Protein AF-A0A7S2T219-F1 (afdb_monomer_lite)

Foldseek 3Di:
DADPVRLVVLCVLPPDQQPPPVSDADPVCVVVQVVCSVVQNRNDHWDDWAQKKKWKWKAFQDDDDDDPRIDTLDIDSDDDDPVRVVVSVVVDVVPDPCVGIDIDIDTGHTDID

Organism: NCBI:txid1764295

Radius of gyration: 18.86 Å; chains: 1; bounding box: 40×28×51 Å

pLDDT: mean 84.03, std 11.78, range [52.66, 97.69]

Sequence (113 aa):
MATKGFVSRSARAERQDDKSRKGSVDLPIRDLVSDINSYGRETVFTTSSCSGRVSLVSELTKGKRTKGDAKWVLMSHEPIGGDEIVQAIEKYLAEADTSLQTLTLRFEPFILA

InterPro domains:
  IPR003827 tRNA wybutosine-synthesizing protein [PF02676] (15-113)
  IPR036602 tRNA wybutosine-synthesizing-like superfamily [G3DSA:3.30.1960.10] (3-113)
  IPR036602 tRNA wybutosine-synthesizing-like superfamily [SSF111278] (12-112)

Secondary structure (DSSP, 8-state):
---HHHHHHHHHHHHS---STTSS--GGGHHHHHHHHHH-TTT----S-B--EEEEEEEESSS---TT--EEEEEESS---HHHHHHHHHHHHHHS--TTEEEEEEEEPPB--

Structure (mmCIF, N/CA/C/O backbone):
data_AF-A0A7S2T219-F1
#
_entry.id   AF-A0A7S2T219-F1
#
loop_
_atom_site.group_PDB
_atom_site.id
_atom_site.type_symbol
_atom_site.label_atom_id
_atom_site.label_alt_id
_atom_site.label_comp_id
_atom_site.label_asym_id
_atom_site.label_entity_id
_atom_site.label_seq_id
_atom_site.pdbx_PDB_ins_code
_atom_site.Cartn_x
_atom_site.Cartn_y
_atom_site.Cartn_z
_atom_site.occupancy
_atom_site.B_iso_or_equiv
_atom_site.auth_seq_id
_atom_site.auth_comp_id
_atom_site.auth_asym_id
_atom_site.auth_atom_id
_atom_site.pdbx_PDB_model_num
ATOM 1 N N . MET A 1 1 ? 21.616 12.060 -25.723 1.00 62.78 1 MET A N 1
ATOM 2 C CA . MET A 1 1 ? 22.609 11.208 -25.033 1.00 62.78 1 MET A CA 1
ATOM 3 C C . MET A 1 1 ? 22.359 11.278 -23.540 1.00 62.78 1 MET A C 1
ATOM 5 O O . MET A 1 1 ? 22.241 12.381 -23.014 1.00 62.78 1 MET A O 1
ATOM 9 N N . ALA A 1 2 ? 22.271 10.125 -22.878 1.00 69.94 2 ALA A N 1
ATOM 10 C CA . ALA A 1 2 ? 22.208 10.046 -21.424 1.00 69.94 2 ALA A CA 1
ATOM 11 C C . ALA A 1 2 ? 23.467 10.655 -20.795 1.00 69.94 2 ALA A C 1
ATOM 13 O O . ALA A 1 2 ? 24.580 10.454 -21.286 1.00 69.94 2 ALA A O 1
ATOM 14 N N . THR A 1 3 ? 23.327 11.383 -19.688 1.00 79.88 3 THR A N 1
ATOM 15 C CA . THR A 1 3 ? 24.510 11.843 -18.946 1.00 79.88 3 THR A CA 1
ATOM 16 C C . THR A 1 3 ? 25.205 10.649 -18.284 1.00 79.88 3 THR A C 1
ATOM 18 O O . THR A 1 3 ? 24.549 9.683 -17.892 1.00 79.88 3 THR A O 1
ATOM 21 N N . LYS A 1 4 ? 26.527 10.716 -18.062 1.00 73.25 4 LYS A N 1
ATOM 22 C CA . LYS A 1 4 ? 27.253 9.684 -17.285 1.00 73.25 4 LYS A CA 1
ATOM 23 C C . LYS A 1 4 ? 26.598 9.405 -15.921 1.00 73.25 4 LYS A C 1
ATOM 25 O O . LYS A 1 4 ? 26.615 8.273 -15.448 1.00 73.25 4 LYS A O 1
ATOM 30 N N . GLY A 1 5 ? 25.999 10.431 -15.309 1.00 77.56 5 GLY A N 1
ATOM 31 C CA . GLY A 1 5 ? 25.270 10.322 -14.046 1.00 77.56 5 GLY A CA 1
ATOM 32 C C . GLY A 1 5 ? 23.894 9.656 -14.152 1.00 77.56 5 GLY A C 1
ATOM 33 O O . GLY A 1 5 ? 23.403 9.164 -13.142 1.00 77.56 5 GLY A O 1
ATOM 34 N N . PHE A 1 6 ? 23.273 9.639 -15.333 1.00 81.88 6 PHE A N 1
ATOM 35 C CA . PHE A 1 6 ? 22.049 8.880 -15.594 1.00 81.88 6 PHE A CA 1
ATOM 36 C C . PHE A 1 6 ? 22.372 7.392 -15.738 1.00 81.88 6 PHE A C 1
ATOM 38 O O . PHE A 1 6 ? 21.810 6.566 -15.024 1.00 81.88 6 PHE A O 1
ATOM 45 N N . VAL A 1 7 ? 23.352 7.069 -16.588 1.00 76.00 7 VAL A N 1
ATOM 46 C CA . VAL A 1 7 ? 23.755 5.683 -16.870 1.00 76.00 7 VAL A CA 1
ATOM 47 C C . VAL A 1 7 ? 24.189 4.965 -15.589 1.00 76.00 7 VAL A C 1
ATOM 49 O O . VAL A 1 7 ? 23.820 3.815 -15.373 1.00 76.00 7 VAL A O 1
ATOM 52 N N . SER A 1 8 ? 24.904 5.646 -14.686 1.00 76.44 8 SER A N 1
ATOM 53 C CA . SER A 1 8 ? 25.309 5.061 -13.402 1.00 76.44 8 SER A CA 1
ATOM 54 C C . SER A 1 8 ? 24.143 4.797 -12.441 1.00 76.44 8 SER A C 1
ATOM 56 O O . SER A 1 8 ? 24.187 3.818 -11.696 1.00 76.44 8 SER A O 1
ATOM 58 N N . ARG A 1 9 ? 23.095 5.633 -12.446 1.00 74.25 9 ARG A N 1
ATOM 59 C CA . ARG A 1 9 ? 21.897 5.437 -11.609 1.00 74.25 9 ARG A CA 1
ATOM 60 C C . ARG A 1 9 ? 20.987 4.350 -12.167 1.00 74.25 9 ARG A C 1
ATOM 62 O O . ARG A 1 9 ? 20.577 3.488 -11.399 1.00 74.25 9 ARG A O 1
ATOM 69 N N . SER A 1 10 ? 20.767 4.342 -13.481 1.00 74.81 10 SER A N 1
ATOM 70 C CA . SER A 1 10 ? 20.032 3.283 -14.182 1.00 74.81 10 SER A CA 1
ATOM 71 C C . SER A 1 10 ? 20.686 1.922 -13.946 1.00 74.81 10 SER A C 1
ATOM 73 O O . SER A 1 10 ? 20.050 0.984 -13.480 1.00 74.81 10 SER A O 1
ATOM 75 N N . ALA A 1 11 ? 22.007 1.847 -14.132 1.00 70.12 11 ALA A N 1
ATOM 76 C CA . ALA A 1 11 ? 22.778 0.642 -13.853 1.00 70.12 11 ALA A CA 1
ATOM 77 C C . ALA A 1 11 ? 22.685 0.194 -12.385 1.00 70.12 11 ALA A C 1
ATOM 79 O O . ALA A 1 11 ? 22.832 -0.990 -12.109 1.00 70.12 11 ALA A O 1
ATOM 80 N N . ARG A 1 12 ? 22.476 1.111 -11.432 1.00 69.69 12 ARG A N 1
ATOM 81 C CA . ARG A 1 12 ? 22.311 0.775 -10.011 1.00 69.69 12 ARG A CA 1
ATOM 82 C C . ARG A 1 12 ? 20.905 0.268 -9.692 1.00 69.69 12 ARG A C 1
ATOM 84 O O . ARG A 1 12 ? 20.795 -0.607 -8.842 1.00 69.69 12 ARG A O 1
ATOM 91 N N . ALA A 1 13 ? 19.881 0.806 -10.353 1.00 67.69 13 ALA A N 1
ATOM 92 C CA . ALA A 1 13 ? 18.506 0.323 -10.250 1.00 67.69 13 ALA A CA 1
ATOM 93 C C . ALA A 1 13 ? 18.357 -1.097 -10.828 1.00 67.69 13 ALA A C 1
ATOM 95 O O . ALA A 1 13 ? 17.651 -1.909 -10.249 1.00 67.69 13 ALA A O 1
ATOM 96 N N . GLU A 1 14 ? 19.084 -1.421 -11.905 1.00 65.88 14 GLU A N 1
ATOM 97 C CA . GLU A 1 14 ? 19.089 -2.769 -12.502 1.00 65.88 14 GLU A CA 1
ATOM 98 C C . GLU A 1 14 ? 19.946 -3.796 -11.730 1.00 65.88 14 GLU A C 1
ATOM 100 O O . GLU A 1 14 ? 19.616 -4.978 -11.711 1.00 65.88 14 GLU A O 1
ATOM 105 N N . ARG A 1 15 ? 21.090 -3.393 -11.148 1.00 60.44 15 ARG A N 1
ATOM 106 C CA . ARG A 1 15 ? 22.121 -4.333 -10.640 1.00 60.44 15 ARG A CA 1
ATOM 107 C C . ARG A 1 15 ? 22.028 -4.690 -9.161 1.00 60.44 15 ARG A C 1
ATOM 109 O O . ARG A 1 15 ? 22.920 -5.379 -8.670 1.00 60.44 15 ARG A O 1
ATOM 116 N N . GLN A 1 16 ? 21.068 -4.163 -8.414 1.00 52.66 16 GLN A N 1
ATOM 117 C CA . GLN A 1 16 ? 21.081 -4.315 -6.962 1.00 52.66 16 GLN A CA 1
ATOM 118 C C . GLN A 1 16 ? 19.768 -4.894 -6.470 1.00 52.66 16 GLN A C 1
ATOM 120 O O . GLN A 1 16 ? 18.713 -4.356 -6.788 1.00 52.66 16 GLN A O 1
ATOM 125 N N . ASP A 1 17 ? 19.898 -5.962 -5.676 1.00 58.03 17 ASP A N 1
ATOM 126 C CA . ASP A 1 17 ? 18.900 -6.490 -4.746 1.00 58.03 17 ASP A CA 1
ATOM 127 C C . ASP A 1 17 ? 17.942 -5.386 -4.322 1.00 58.03 17 ASP A C 1
ATOM 129 O O . ASP A 1 17 ? 18.412 -4.317 -3.913 1.00 58.03 17 ASP A O 1
ATOM 133 N N . ASP A 1 18 ? 16.635 -5.617 -4.468 1.00 63.19 18 ASP A N 1
ATOM 134 C CA . ASP A 1 18 ? 15.641 -4.587 -4.196 1.00 63.19 18 ASP A CA 1
ATOM 135 C C . ASP A 1 18 ? 15.939 -3.899 -2.851 1.00 63.19 18 ASP A C 1
ATOM 137 O O . ASP A 1 18 ? 15.949 -4.514 -1.786 1.00 63.19 18 ASP A O 1
ATOM 141 N N . LYS A 1 19 ? 16.238 -2.599 -2.929 1.00 65.38 19 LYS A N 1
ATOM 142 C CA . LYS A 1 19 ? 16.596 -1.756 -1.781 1.00 65.38 19 LYS A CA 1
ATOM 143 C C . LYS A 1 19 ? 15.395 -1.055 -1.177 1.00 65.38 19 LYS A C 1
ATOM 145 O O . LYS A 1 19 ? 15.563 -0.210 -0.291 1.00 65.38 19 LYS A O 1
ATOM 150 N N . SER A 1 20 ? 14.191 -1.358 -1.656 1.00 67.62 20 SER A N 1
ATOM 151 C CA . SER A 1 20 ? 12.977 -1.002 -0.948 1.00 67.62 20 SER A CA 1
ATOM 152 C C . SER A 1 20 ? 13.036 -1.579 0.470 1.00 67.62 20 SER A C 1
ATOM 154 O O . SER A 1 20 ? 13.701 -2.579 0.742 1.00 67.62 20 SER A O 1
ATOM 156 N N . ARG A 1 21 ? 12.304 -0.971 1.408 1.00 66.88 21 ARG A N 1
ATOM 157 C CA . ARG A 1 21 ? 12.177 -1.538 2.763 1.00 66.88 21 ARG A CA 1
ATOM 158 C C . ARG A 1 21 ? 11.603 -2.958 2.754 1.00 66.88 21 ARG A C 1
ATOM 160 O O . ARG A 1 21 ? 11.799 -3.673 3.728 1.00 66.88 21 ARG A O 1
ATOM 167 N N . LYS A 1 22 ? 10.878 -3.323 1.691 1.00 74.19 22 LYS A N 1
ATOM 168 C CA . LYS A 1 22 ? 10.279 -4.643 1.501 1.00 74.19 22 LYS A CA 1
ATOM 169 C C . LYS A 1 22 ? 11.310 -5.674 1.030 1.00 74.19 22 LYS A C 1
ATOM 171 O O . LYS A 1 22 ? 11.156 -6.847 1.342 1.00 74.19 22 LYS A O 1
ATOM 176 N N . GLY A 1 23 ? 12.354 -5.247 0.317 1.00 76.00 23 GLY A N 1
ATOM 177 C CA . GLY A 1 23 ? 13.368 -6.148 -0.239 1.00 76.00 23 GLY A CA 1
ATOM 178 C C . GLY A 1 23 ? 12.884 -6.977 -1.435 1.00 76.00 23 GLY A C 1
ATOM 179 O O . GLY A 1 23 ? 13.582 -7.890 -1.870 1.00 76.00 23 GLY A O 1
ATOM 180 N N . SER A 1 24 ? 11.694 -6.680 -1.964 1.00 82.44 24 SER A N 1
ATOM 181 C CA . SER A 1 24 ? 11.151 -7.238 -3.206 1.00 82.44 24 SER A CA 1
ATOM 182 C C . SER A 1 24 ? 10.170 -6.263 -3.874 1.00 82.44 24 SER A C 1
ATOM 184 O O . SER A 1 24 ? 9.349 -5.659 -3.176 1.00 82.44 24 SER A O 1
ATOM 186 N N . VAL A 1 25 ? 10.175 -6.191 -5.209 1.00 86.56 25 VAL A N 1
ATOM 187 C CA . VAL A 1 25 ? 9.142 -5.473 -5.976 1.00 86.56 25 VAL A CA 1
ATOM 188 C C . VAL A 1 25 ? 7.791 -6.166 -5.786 1.00 86.56 25 VAL A C 1
ATOM 190 O O . VAL A 1 25 ? 7.714 -7.397 -5.792 1.00 86.56 25 VAL A O 1
ATOM 193 N N . ASP A 1 26 ? 6.723 -5.387 -5.621 1.00 90.25 26 ASP A N 1
ATOM 194 C CA .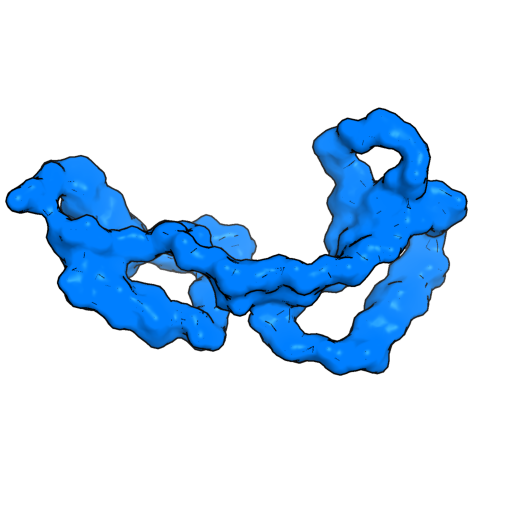 ASP A 1 26 ? 5.368 -5.925 -5.501 1.00 90.25 26 ASP A CA 1
ATOM 195 C C . ASP A 1 26 ? 4.983 -6.723 -6.759 1.00 90.25 26 ASP A C 1
ATOM 197 O O . ASP A 1 26 ? 5.136 -6.236 -7.883 1.00 90.25 26 ASP A O 1
ATOM 201 N N . LEU A 1 27 ? 4.466 -7.945 -6.571 1.00 90.50 27 LEU A N 1
ATOM 202 C CA . LEU A 1 27 ? 4.115 -8.850 -7.674 1.00 90.50 27 LEU A CA 1
ATOM 203 C C . LEU A 1 27 ? 3.209 -8.192 -8.730 1.00 90.50 27 LEU A C 1
ATOM 205 O O . LEU A 1 27 ? 3.532 -8.336 -9.910 1.00 90.50 27 LEU A O 1
ATOM 209 N N . PRO A 1 28 ? 2.161 -7.418 -8.367 1.00 92.88 28 PRO A N 1
ATOM 210 C CA . PRO A 1 28 ? 1.265 -6.812 -9.353 1.00 92.88 28 PRO A CA 1
ATOM 211 C C . PRO A 1 28 ? 1.928 -5.816 -10.316 1.00 92.88 28 PRO A C 1
ATOM 213 O O . PRO A 1 28 ? 1.379 -5.556 -11.382 1.00 92.88 28 PRO A O 1
ATOM 216 N N . ILE A 1 29 ? 3.085 -5.239 -9.962 1.00 93.12 29 ILE A N 1
ATOM 217 C CA . ILE A 1 29 ? 3.780 -4.232 -10.790 1.00 93.12 29 ILE A CA 1
ATOM 218 C C . ILE A 1 29 ? 5.149 -4.698 -11.285 1.00 93.12 29 ILE A C 1
ATOM 220 O O . ILE A 1 29 ? 5.851 -3.937 -11.949 1.00 93.12 29 ILE A O 1
ATOM 224 N N . ARG A 1 30 ? 5.549 -5.934 -10.969 1.00 91.12 30 ARG A N 1
ATOM 225 C CA . ARG A 1 30 ? 6.878 -6.459 -11.294 1.00 91.12 30 ARG A CA 1
ATOM 226 C C . ARG A 1 30 ? 7.162 -6.423 -12.793 1.00 91.12 30 ARG A C 1
ATOM 228 O O . ARG A 1 30 ? 8.236 -5.979 -13.194 1.00 91.12 30 ARG A O 1
ATOM 235 N N . ASP A 1 31 ? 6.198 -6.852 -13.600 1.00 92.38 31 ASP A N 1
ATOM 236 C CA . ASP A 1 31 ? 6.368 -6.934 -15.050 1.00 92.38 31 ASP A CA 1
ATOM 237 C C . ASP A 1 31 ? 6.433 -5.525 -15.663 1.00 92.38 31 ASP A C 1
ATOM 239 O O . ASP A 1 31 ? 7.352 -5.228 -16.417 1.00 92.38 31 ASP A O 1
ATOM 243 N N . LEU A 1 32 ? 5.580 -4.596 -15.211 1.00 93.12 32 LEU A N 1
ATOM 244 C CA . LEU A 1 32 ? 5.633 -3.184 -15.613 1.00 93.12 32 LEU A CA 1
ATOM 245 C C . LEU A 1 32 ? 6.988 -2.530 -15.289 1.00 93.12 32 LEU A C 1
ATOM 247 O O . LEU A 1 32 ? 7.561 -1.824 -16.120 1.00 93.12 32 LEU A O 1
ATOM 251 N N . VAL A 1 33 ? 7.507 -2.758 -14.080 1.00 91.56 33 VAL A N 1
ATOM 252 C CA . VAL A 1 33 ? 8.823 -2.259 -13.652 1.00 91.56 33 VAL A CA 1
ATOM 253 C C . VAL A 1 33 ? 9.936 -2.853 -14.521 1.00 91.56 33 VAL A C 1
ATOM 255 O O . VAL A 1 33 ? 10.843 -2.132 -14.943 1.00 91.56 33 VAL A O 1
ATOM 258 N N . SER A 1 34 ? 9.867 -4.153 -14.816 1.00 89.38 34 SER A N 1
ATOM 259 C CA . SER A 1 34 ? 10.817 -4.839 -15.697 1.00 89.38 34 SER A CA 1
ATOM 260 C C . SER A 1 34 ? 10.797 -4.261 -17.112 1.00 89.38 34 SER A C 1
ATOM 262 O O . SER A 1 34 ? 11.857 -3.973 -17.676 1.00 89.38 34 SER A O 1
ATOM 264 N N . ASP A 1 35 ? 9.609 -4.036 -17.667 1.00 91.44 35 ASP A N 1
ATOM 265 C CA . ASP A 1 35 ? 9.432 -3.501 -19.013 1.00 91.44 35 ASP A CA 1
ATOM 266 C C . ASP A 1 35 ? 10.003 -2.085 -19.113 1.00 91.44 35 ASP A C 1
ATOM 268 O O . ASP A 1 35 ? 10.849 -1.822 -19.969 1.00 91.44 35 ASP A O 1
ATOM 272 N N . ILE A 1 36 ? 9.636 -1.180 -18.197 1.00 90.12 36 ILE A N 1
ATOM 273 C CA . ILE A 1 36 ? 10.128 0.209 -18.209 1.00 90.12 36 ILE A CA 1
ATOM 274 C C . ILE A 1 36 ? 11.657 0.255 -18.147 1.00 90.12 36 ILE A C 1
ATOM 276 O O . ILE A 1 36 ? 12.279 0.972 -18.932 1.00 90.12 36 ILE A O 1
ATOM 280 N N . ASN A 1 37 ? 12.273 -0.524 -17.255 1.00 87.25 37 ASN A N 1
ATOM 281 C CA . ASN A 1 37 ? 13.731 -0.549 -17.128 1.00 87.25 37 ASN A CA 1
ATOM 282 C C . ASN A 1 37 ? 14.420 -1.181 -18.343 1.00 87.25 37 ASN A C 1
ATOM 284 O O . ASN A 1 37 ? 15.509 -0.751 -18.721 1.00 87.25 37 ASN A O 1
ATOM 288 N N . SER A 1 38 ? 13.777 -2.153 -18.993 1.00 85.19 38 SER A N 1
ATOM 289 C CA . SER A 1 38 ? 14.302 -2.787 -20.205 1.00 85.19 38 SER A CA 1
ATOM 290 C C . SER A 1 38 ? 14.253 -1.849 -21.414 1.00 85.19 38 SER A C 1
ATOM 292 O O . SER A 1 38 ? 15.233 -1.755 -22.156 1.00 85.19 38 SER A O 1
ATOM 294 N N . TYR A 1 39 ? 13.146 -1.121 -21.598 1.00 81.00 39 TYR A N 1
ATOM 295 C CA . TYR A 1 39 ? 12.971 -0.164 -22.698 1.00 81.00 39 TYR A CA 1
ATOM 296 C C . TYR A 1 39 ? 13.743 1.147 -22.480 1.00 81.00 39 TYR A C 1
ATOM 298 O O . TYR A 1 39 ? 14.187 1.776 -23.440 1.00 81.00 39 TYR A O 1
ATOM 306 N N . GLY A 1 40 ? 13.910 1.569 -21.226 1.00 67.56 40 GLY A N 1
ATOM 307 C CA . GLY A 1 40 ? 14.375 2.901 -20.853 1.00 67.56 40 GLY A CA 1
ATOM 308 C C . GLY A 1 40 ? 15.871 3.064 -20.582 1.00 67.56 40 GLY A C 1
ATOM 309 O O . GLY A 1 40 ? 16.265 4.147 -20.162 1.00 67.56 40 GLY A O 1
ATOM 310 N N . ARG A 1 41 ? 16.724 2.061 -20.838 1.00 67.44 41 ARG A N 1
ATOM 311 C CA . ARG A 1 41 ? 18.145 1.989 -20.402 1.00 67.44 41 ARG A CA 1
ATOM 312 C C . ARG A 1 41 ? 19.015 3.252 -20.521 1.00 67.44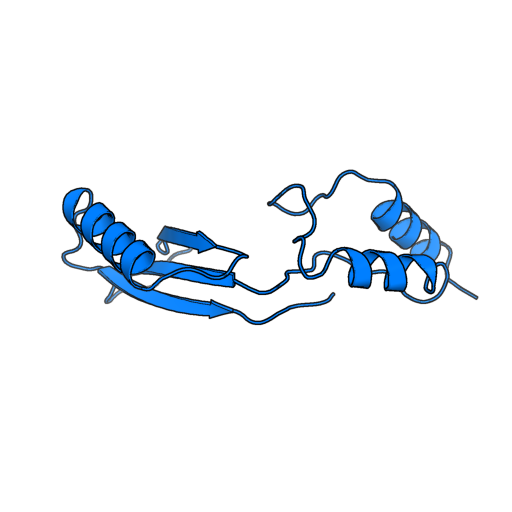 41 ARG A C 1
ATOM 314 O O . ARG A 1 41 ? 20.010 3.371 -19.806 1.00 67.44 41 ARG A O 1
ATOM 321 N N . GLU A 1 42 ? 18.672 4.195 -21.395 1.00 76.69 42 GLU A N 1
ATOM 322 C CA . GLU A 1 42 ? 19.383 5.470 -21.568 1.00 76.69 42 GLU A CA 1
ATOM 323 C C . GLU A 1 42 ? 18.517 6.732 -21.359 1.00 76.69 42 GLU A C 1
ATOM 325 O O . GLU A 1 42 ? 19.021 7.851 -21.464 1.00 76.69 42 GLU A O 1
ATOM 330 N N . THR A 1 43 ? 17.226 6.593 -21.057 1.00 83.69 43 THR A N 1
ATOM 331 C CA . THR A 1 43 ? 16.268 7.713 -20.991 1.00 83.69 43 THR A CA 1
ATOM 332 C C . THR A 1 43 ? 15.368 7.701 -19.759 1.00 83.69 43 THR A C 1
ATOM 334 O O . THR A 1 43 ? 15.069 8.772 -19.233 1.00 83.69 43 THR A O 1
ATOM 337 N N . VAL A 1 44 ? 14.970 6.526 -19.262 1.00 87.44 44 VAL A N 1
ATOM 338 C CA . VAL A 1 44 ? 14.149 6.368 -18.058 1.00 87.44 44 VAL A CA 1
ATOM 339 C C . VAL A 1 44 ? 14.482 5.074 -17.314 1.00 87.44 44 VAL A C 1
ATOM 341 O O . VAL A 1 44 ? 14.775 4.047 -17.905 1.00 87.44 44 VAL A O 1
ATOM 344 N N . PHE A 1 45 ? 14.423 5.110 -15.994 1.00 88.75 45 PHE A N 1
ATOM 345 C CA . PHE A 1 45 ? 14.459 3.913 -15.163 1.00 88.75 45 PHE A CA 1
ATOM 346 C C . PHE A 1 45 ? 13.553 4.157 -13.962 1.00 88.75 45 PHE A C 1
ATOM 348 O O . PHE A 1 45 ? 13.346 5.310 -13.575 1.00 88.75 45 PHE A O 1
ATOM 355 N N . THR A 1 46 ? 13.014 3.093 -13.384 1.00 90.00 46 THR A N 1
ATOM 356 C CA . THR A 1 46 ? 12.180 3.180 -12.189 1.00 90.00 46 THR A CA 1
ATOM 357 C C . THR A 1 46 ? 13.040 3.238 -10.934 1.00 90.00 46 THR A C 1
ATOM 359 O O . THR A 1 46 ? 14.094 2.602 -10.838 1.00 90.00 46 THR A O 1
ATOM 362 N N . THR A 1 47 ? 12.542 3.924 -9.922 1.00 88.44 47 THR A N 1
ATOM 363 C CA . THR A 1 47 ? 13.051 3.891 -8.554 1.00 88.44 47 THR A CA 1
ATOM 364 C C . THR A 1 47 ? 12.017 3.250 -7.622 1.00 88.44 47 THR A C 1
ATOM 366 O O . THR A 1 47 ? 11.220 2.417 -8.057 1.00 88.44 47 THR A O 1
ATOM 369 N N . SER A 1 48 ? 12.056 3.567 -6.324 1.00 87.69 48 SER A N 1
ATOM 370 C CA . SER A 1 48 ? 11.174 2.982 -5.309 1.00 87.69 48 SER A CA 1
ATOM 371 C C . SER A 1 48 ? 9.696 3.164 -5.670 1.00 87.69 48 SER A C 1
ATOM 373 O O . SER A 1 48 ? 9.133 4.239 -5.472 1.00 87.69 48 SER A O 1
ATOM 375 N N . SER A 1 49 ? 9.078 2.0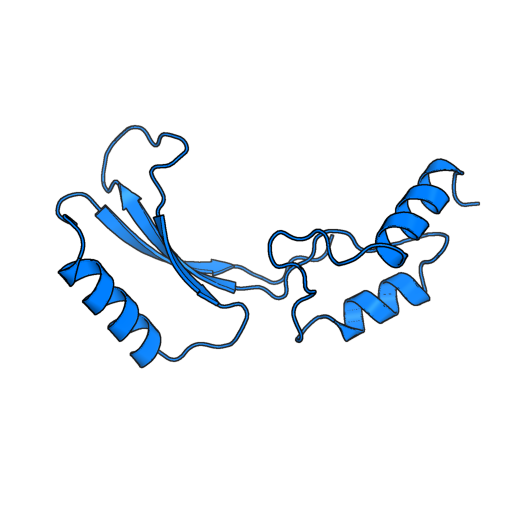87 -6.151 1.00 90.25 49 SER A N 1
ATOM 376 C CA . SER A 1 49 ? 7.689 2.033 -6.617 1.00 90.25 49 SER A CA 1
ATOM 377 C C . SER A 1 49 ? 6.878 1.041 -5.773 1.00 90.25 49 SER A C 1
ATOM 379 O O . SER A 1 49 ? 7.448 0.147 -5.150 1.00 90.25 49 SER A O 1
ATOM 381 N N . CYS A 1 50 ? 5.558 1.212 -5.714 1.00 92.19 50 CYS A N 1
ATOM 382 C CA . CYS A 1 50 ? 4.640 0.441 -4.866 1.00 92.19 50 CYS A CA 1
ATOM 383 C C . CYS A 1 50 ? 3.349 0.154 -5.636 1.00 92.19 50 CYS A C 1
ATOM 385 O O . CYS A 1 50 ? 2.809 1.073 -6.249 1.00 92.19 50 CYS A O 1
ATOM 387 N N . SER A 1 51 ? 2.812 -1.068 -5.565 1.00 94.44 51 SER A N 1
ATOM 388 C CA . SER A 1 51 ? 1.542 -1.458 -6.209 1.00 94.44 51 SER A CA 1
ATOM 389 C C . SER A 1 51 ? 0.297 -0.821 -5.581 1.00 94.44 51 SER A C 1
ATOM 391 O O . SER A 1 51 ? -0.814 -1.030 -6.060 1.00 94.44 51 SER A O 1
ATOM 393 N N . GLY A 1 52 ? 0.480 -0.030 -4.526 1.00 94.81 52 GLY A N 1
ATOM 394 C CA . GLY A 1 52 ? -0.576 0.400 -3.622 1.00 94.81 52 GLY A CA 1
ATOM 395 C C . GLY A 1 52 ? -0.639 -0.505 -2.398 1.00 94.81 52 GLY A C 1
ATOM 396 O O . GLY A 1 52 ? -0.031 -1.575 -2.358 1.00 94.81 52 GLY A O 1
ATOM 397 N N . ARG A 1 53 ? -1.333 -0.042 -1.359 1.00 94.50 53 ARG A N 1
ATOM 398 C CA . ARG A 1 53 ? -1.490 -0.813 -0.123 1.00 94.50 53 ARG A CA 1
ATOM 399 C C . ARG A 1 53 ? -2.757 -0.462 0.630 1.00 94.50 53 ARG A C 1
ATOM 401 O O . ARG A 1 53 ? -3.210 0.683 0.621 1.00 94.50 53 ARG A O 1
ATOM 408 N N . VAL A 1 54 ? -3.257 -1.448 1.360 1.00 96.56 54 VAL A N 1
ATOM 409 C CA . VAL A 1 54 ? -4.231 -1.254 2.431 1.00 96.56 54 VAL A CA 1
ATOM 410 C C . VAL A 1 54 ? -3.475 -1.231 3.750 1.00 96.56 54 VAL A C 1
ATOM 412 O O . VAL A 1 54 ? -2.630 -2.092 4.010 1.00 96.56 54 VAL A O 1
ATOM 415 N N . SER A 1 55 ? -3.746 -0.234 4.585 1.00 95.75 55 SER A N 1
ATOM 416 C CA . SER A 1 55 ? -3.111 -0.123 5.893 1.00 95.75 55 SER A CA 1
ATOM 417 C C . SER A 1 55 ? -4.098 0.249 6.985 1.00 95.75 55 SER A C 1
ATOM 419 O O . SER A 1 55 ? -5.022 1.033 6.774 1.00 95.75 55 SER A O 1
ATOM 421 N N . LEU A 1 56 ? -3.891 -0.324 8.168 1.00 96.00 56 LEU A N 1
ATOM 422 C CA . LEU A 1 56 ? -4.565 0.087 9.391 1.00 96.00 56 LEU A CA 1
ATOM 423 C C . LEU A 1 56 ? -3.518 0.744 10.278 1.00 96.00 56 LEU A C 1
ATOM 425 O O . LEU A 1 56 ? -2.535 0.108 10.668 1.00 96.00 56 LEU A O 1
ATOM 429 N N . VAL A 1 57 ? -3.712 2.024 10.567 1.00 94.00 57 VAL A N 1
ATOM 430 C CA . VAL A 1 57 ? -2.763 2.818 11.346 1.00 94.00 57 VAL A CA 1
ATOM 431 C C . VAL A 1 57 ? -3.460 3.329 12.591 1.00 94.00 57 VAL A C 1
ATOM 433 O O . VAL A 1 57 ? -4.540 3.910 12.503 1.00 94.00 57 VAL A O 1
ATOM 436 N N . SER A 1 58 ? -2.827 3.118 13.737 1.00 91.69 58 SER A N 1
ATOM 437 C CA . SER A 1 58 ? -3.246 3.710 14.995 1.00 91.69 58 SER A CA 1
ATOM 438 C C . SER A 1 58 ? -2.494 5.004 15.246 1.00 91.69 58 SER A C 1
ATOM 440 O O . SER A 1 58 ? -1.265 5.025 15.169 1.00 91.69 58 SER A O 1
ATOM 442 N N . GLU A 1 59 ? -3.222 6.075 15.535 1.00 88.94 59 GLU A N 1
ATOM 443 C CA . GLU A 1 59 ? -2.670 7.407 15.780 1.00 88.94 59 GLU A CA 1
ATOM 444 C C . GLU A 1 59 ? -3.338 8.043 16.997 1.00 88.94 59 GLU A C 1
ATOM 446 O O . GLU A 1 59 ? -4.501 7.779 17.285 1.00 88.94 59 GLU A O 1
ATOM 451 N N . LEU A 1 60 ? -2.632 8.926 17.700 1.00 84.56 60 LEU A N 1
ATOM 452 C CA . LEU A 1 60 ? -3.201 9.641 18.841 1.00 84.56 60 LEU A CA 1
ATOM 453 C C . LEU A 1 60 ? -4.415 10.493 18.417 1.00 84.56 60 LEU A C 1
ATOM 455 O O . LEU A 1 60 ? -4.312 11.327 17.514 1.00 84.56 60 LEU A O 1
ATOM 459 N N . THR A 1 61 ? -5.552 10.333 19.098 1.00 78.12 61 THR A N 1
ATOM 460 C CA . THR A 1 61 ? -6.814 11.012 18.759 1.00 78.12 61 THR A CA 1
ATOM 461 C C . THR A 1 61 ? -6.720 12.532 18.921 1.00 78.12 61 THR A C 1
ATOM 463 O O . THR A 1 61 ? -7.345 13.277 18.163 1.00 78.12 61 THR A O 1
ATOM 466 N N . LYS A 1 62 ? -5.946 13.018 19.904 1.00 71.12 62 LYS A N 1
ATOM 467 C CA . LYS A 1 62 ? -5.724 14.449 20.179 1.00 71.12 62 LYS A CA 1
ATOM 468 C C . LYS A 1 62 ? -4.330 14.679 20.761 1.00 71.12 62 LYS A C 1
ATOM 470 O O . LYS A 1 62 ? -3.940 13.996 21.698 1.00 71.12 62 LYS A O 1
ATOM 475 N N . GLY A 1 63 ? -3.609 15.675 20.246 1.00 67.12 63 GLY A N 1
ATOM 476 C CA . GLY A 1 63 ? -2.271 16.051 20.716 1.00 67.12 63 GLY A CA 1
ATOM 477 C C . GLY A 1 63 ? -1.362 16.512 19.577 1.00 67.12 63 GLY A C 1
ATOM 478 O O . GLY A 1 63 ? -1.699 16.388 18.398 1.00 67.12 63 GLY A O 1
ATOM 479 N N . LYS A 1 64 ? -0.203 17.082 19.920 1.00 63.69 64 LYS A N 1
ATOM 480 C CA . LYS A 1 64 ? 0.804 17.475 18.929 1.00 63.69 64 LYS A CA 1
ATOM 481 C C . LYS A 1 64 ? 1.450 16.195 18.397 1.00 63.69 64 LYS A C 1
ATOM 483 O O . LYS A 1 64 ? 2.169 15.543 19.141 1.00 63.69 64 LYS A O 1
ATOM 488 N N . ARG A 1 65 ? 1.176 15.836 17.137 1.00 63.50 65 ARG A N 1
ATOM 489 C CA . ARG A 1 65 ? 1.774 14.650 16.505 1.00 63.50 65 ARG A CA 1
ATOM 490 C C . ARG A 1 65 ? 3.294 14.773 16.550 1.00 63.50 65 ARG A C 1
ATOM 492 O O . ARG A 1 65 ? 3.856 15.696 15.956 1.00 63.50 65 ARG A O 1
ATOM 499 N N . THR A 1 66 ? 3.951 13.854 17.236 1.00 63.53 66 THR A N 1
ATOM 500 C CA . THR A 1 66 ? 5.394 13.678 17.161 1.00 63.53 66 THR A CA 1
ATOM 501 C C . THR A 1 66 ? 5.719 12.547 16.190 1.00 63.53 66 THR A C 1
ATOM 503 O O . THR A 1 66 ? 4.898 11.682 15.872 1.00 63.53 66 THR A O 1
ATOM 506 N N . LYS A 1 67 ? 6.923 12.592 15.617 1.00 56.53 67 LYS A N 1
ATOM 507 C CA . LYS A 1 67 ? 7.401 11.560 14.696 1.00 56.53 67 LYS A CA 1
ATOM 508 C C . LYS A 1 67 ? 7.568 10.253 15.481 1.00 56.53 67 LYS A C 1
ATOM 510 O O . LYS A 1 67 ? 8.563 10.098 16.175 1.00 56.53 67 LYS A O 1
ATOM 515 N N . GLY A 1 68 ? 6.613 9.334 15.348 1.00 61.88 68 GLY A N 1
ATOM 516 C CA . GLY A 1 68 ? 6.614 8.046 16.057 1.00 61.88 68 GLY A CA 1
ATOM 517 C C . GLY A 1 68 ? 5.250 7.632 16.613 1.00 61.88 68 GLY A C 1
ATOM 518 O O . GLY A 1 68 ? 5.052 6.453 16.873 1.00 61.88 68 GLY A O 1
ATOM 519 N N . ASP A 1 69 ? 4.295 8.562 16.702 1.00 71.56 69 ASP A N 1
ATOM 520 C CA . ASP A 1 69 ? 2.981 8.309 17.321 1.00 71.56 69 ASP A CA 1
ATOM 521 C C . ASP A 1 69 ? 2.009 7.510 16.433 1.00 71.56 69 ASP A C 1
ATOM 523 O O . ASP A 1 69 ? 0.894 7.204 16.849 1.00 71.56 69 ASP A O 1
ATOM 527 N N . ALA A 1 70 ? 2.414 7.193 15.200 1.00 82.81 70 ALA A N 1
ATOM 528 C CA . ALA A 1 70 ? 1.646 6.375 14.270 1.00 82.81 70 ALA A CA 1
ATOM 529 C C . ALA A 1 70 ? 2.173 4.933 14.279 1.00 82.81 70 ALA A C 1
ATOM 531 O O . ALA A 1 70 ? 3.279 4.663 13.799 1.00 82.81 70 ALA A O 1
ATOM 532 N N . LYS A 1 71 ? 1.369 4.001 14.798 1.00 88.25 71 LYS A N 1
ATOM 533 C CA . LYS A 1 71 ? 1.670 2.565 14.811 1.00 88.25 71 LYS A CA 1
ATOM 534 C C . LYS A 1 71 ? 0.960 1.874 13.653 1.00 88.25 71 LYS A C 1
ATOM 536 O O . LYS A 1 71 ? -0.251 1.989 13.497 1.00 88.25 71 LYS A O 1
ATOM 541 N N . TRP A 1 72 ? 1.709 1.101 12.877 1.00 91.50 72 TRP A N 1
ATOM 542 C CA . TRP A 1 72 ? 1.138 0.191 11.890 1.00 91.50 72 TRP A CA 1
ATOM 543 C C . TRP A 1 72 ? 0.515 -1.001 12.614 1.00 91.50 72 TRP A C 1
ATOM 545 O O . TRP A 1 72 ? 1.212 -1.731 13.317 1.00 91.50 72 TRP A O 1
ATOM 555 N N . VAL A 1 73 ? -0.795 -1.166 12.466 1.00 94.31 73 VAL A N 1
ATOM 556 C CA . VAL A 1 73 ? -1.545 -2.320 12.977 1.00 94.31 73 VAL A CA 1
ATOM 557 C C . VAL A 1 73 ? -1.607 -3.413 11.913 1.00 94.31 73 VAL A C 1
ATOM 559 O O . VAL A 1 73 ? -1.427 -4.587 12.218 1.00 94.31 73 VAL A O 1
ATOM 562 N N . LEU A 1 74 ? -1.795 -3.011 10.656 1.00 95.12 74 LEU A N 1
ATOM 563 C CA . LEU A 1 74 ? -1.858 -3.881 9.486 1.00 95.12 74 LEU A CA 1
ATOM 564 C C . LEU A 1 74 ? -1.253 -3.150 8.278 1.00 95.12 74 LEU A C 1
ATOM 566 O O . LEU A 1 74 ? -1.430 -1.938 8.130 1.00 95.12 74 LEU A O 1
ATOM 570 N N . MET A 1 75 ? -0.582 -3.890 7.395 1.00 95.06 75 MET A N 1
ATOM 571 C CA . MET A 1 75 ? -0.159 -3.427 6.072 1.00 95.06 75 MET A CA 1
ATOM 572 C C . MET A 1 75 ? -0.199 -4.587 5.081 1.00 95.06 75 MET A C 1
ATOM 574 O O . MET A 1 75 ? 0.451 -5.601 5.319 1.00 95.06 75 MET A O 1
ATOM 578 N N . SER A 1 76 ? -0.908 -4.414 3.968 1.00 93.94 76 SER A N 1
ATOM 579 C CA . SER A 1 76 ? -0.939 -5.378 2.866 1.00 93.94 76 SER A CA 1
ATOM 580 C C . SER A 1 76 ? -0.765 -4.676 1.524 1.00 93.94 76 SER A C 1
ATOM 582 O O . SER A 1 76 ? -1.380 -3.639 1.282 1.00 93.94 76 SER A O 1
ATOM 584 N N . HIS A 1 77 ? 0.062 -5.261 0.659 1.00 92.62 77 HIS A N 1
ATOM 585 C CA . HIS A 1 77 ? 0.193 -4.887 -0.757 1.00 92.62 77 HIS A CA 1
ATOM 586 C C . HIS A 1 77 ? -0.722 -5.731 -1.664 1.00 92.62 77 HIS A C 1
ATOM 588 O O . HIS A 1 77 ? -0.793 -5.489 -2.864 1.00 92.62 77 HIS A O 1
ATOM 594 N N . GLU A 1 78 ? -1.427 -6.700 -1.077 1.00 91.44 78 GLU A N 1
ATOM 595 C CA . GLU A 1 78 ? -2.391 -7.581 -1.733 1.00 91.44 78 GLU A CA 1
ATOM 596 C C . GLU A 1 78 ? -3.820 -7.245 -1.274 1.00 91.44 78 GLU A C 1
ATOM 598 O O . GLU A 1 78 ? -3.993 -6.648 -0.199 1.00 91.44 78 GLU A O 1
ATOM 603 N N . PRO A 1 79 ? -4.853 -7.634 -2.046 1.00 91.81 79 PRO A N 1
ATOM 604 C CA . PRO A 1 79 ? -6.238 -7.550 -1.597 1.00 91.81 79 PRO A CA 1
ATOM 605 C C . PRO A 1 79 ? -6.419 -8.214 -0.230 1.00 91.81 79 PRO A C 1
ATOM 607 O O . PRO A 1 79 ? -5.859 -9.278 0.021 1.00 91.81 79 PRO A O 1
ATOM 610 N N . ILE A 1 80 ? -7.207 -7.583 0.638 1.00 94.94 80 ILE A N 1
ATOM 611 C CA . ILE A 1 80 ? -7.496 -8.079 1.984 1.00 94.94 80 ILE A CA 1
ATOM 612 C C . ILE A 1 80 ? -9.007 -8.094 2.228 1.00 94.94 80 ILE A C 1
ATOM 614 O O . ILE A 1 80 ? -9.714 -7.160 1.831 1.00 94.94 80 ILE A O 1
ATOM 618 N N . GLY A 1 81 ? -9.495 -9.163 2.856 1.00 96.31 81 GLY A N 1
ATOM 619 C CA . GLY A 1 81 ? -10.893 -9.333 3.235 1.00 96.31 81 GLY A CA 1
ATOM 620 C C . GLY A 1 81 ? -11.310 -8.453 4.416 1.00 96.31 81 GLY A C 1
ATOM 621 O O . GLY A 1 81 ? -10.496 -8.006 5.227 1.00 96.31 81 GLY A O 1
ATOM 622 N N . GLY A 1 82 ? -12.616 -8.193 4.531 1.00 96.69 82 GLY A N 1
ATOM 623 C CA . GLY A 1 82 ? -13.161 -7.437 5.663 1.00 96.69 82 GLY A CA 1
ATOM 624 C C . GLY A 1 82 ? -13.000 -8.167 7.000 1.00 96.69 82 GLY A C 1
ATOM 625 O O . GLY A 1 82 ? -12.772 -7.532 8.025 1.00 96.69 82 GLY A O 1
ATOM 626 N N . ASP A 1 83 ? -13.069 -9.494 6.986 1.00 97.69 83 ASP A N 1
ATOM 627 C CA . ASP A 1 83 ? -12.842 -10.373 8.132 1.00 97.69 83 ASP A CA 1
ATOM 628 C C . ASP A 1 83 ? -11.404 -10.286 8.657 1.00 97.69 83 ASP A C 1
ATOM 630 O O . ASP A 1 83 ? -11.203 -10.151 9.863 1.00 97.69 83 ASP A O 1
ATOM 634 N N . GLU A 1 84 ? -10.410 -10.274 7.771 1.00 97.31 84 GLU A N 1
ATOM 635 C CA . GLU A 1 84 ? -9.004 -10.086 8.148 1.00 97.31 84 GLU A CA 1
ATOM 636 C C . GLU A 1 84 ? -8.76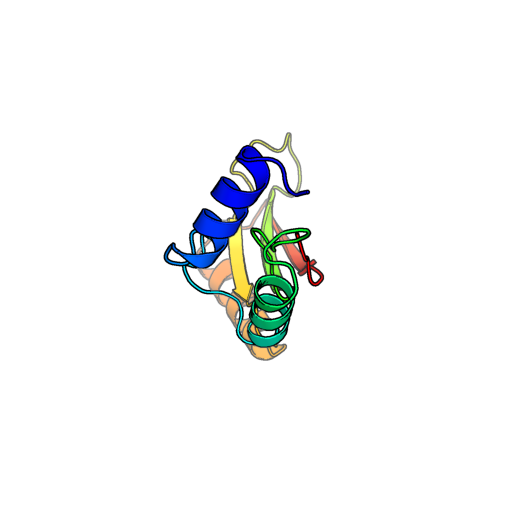6 -8.702 8.779 1.00 97.31 84 GLU A C 1
ATOM 638 O O . GLU A 1 84 ? -8.033 -8.576 9.765 1.00 97.31 84 GLU A O 1
ATOM 643 N N . ILE A 1 85 ? -9.426 -7.657 8.261 1.00 96.88 85 ILE A N 1
ATOM 644 C CA . ILE A 1 85 ? -9.383 -6.311 8.856 1.00 96.88 85 ILE A CA 1
ATOM 645 C C . ILE A 1 85 ? -9.999 -6.322 10.262 1.00 96.88 85 ILE A C 1
ATOM 647 O O . ILE A 1 85 ? -9.407 -5.761 11.186 1.00 96.88 85 ILE A O 1
ATOM 651 N N . VAL A 1 86 ? -11.163 -6.956 10.445 1.00 97.19 86 VAL A N 1
ATOM 652 C CA . VAL A 1 86 ? -11.830 -7.054 11.756 1.00 97.19 86 VAL A CA 1
ATOM 653 C C . VAL A 1 86 ? -10.949 -7.793 12.762 1.00 97.19 86 VAL A C 1
ATOM 655 O O . VAL A 1 86 ? -10.730 -7.278 13.856 1.00 97.19 86 VAL A O 1
ATOM 658 N N . GLN A 1 87 ? -10.352 -8.925 12.379 1.00 96.81 87 GLN A N 1
ATOM 659 C CA . GLN A 1 87 ? -9.430 -9.674 13.242 1.00 96.81 87 GLN A CA 1
ATOM 660 C C . GLN A 1 87 ? -8.217 -8.830 13.666 1.00 96.81 87 GLN A C 1
ATOM 662 O O . GLN A 1 87 ? -7.790 -8.878 14.822 1.00 96.81 87 GLN A O 1
ATOM 667 N N . ALA A 1 88 ? -7.668 -8.014 12.757 1.00 95.62 88 ALA A N 1
ATOM 668 C CA . ALA A 1 88 ? -6.569 -7.107 13.081 1.00 95.62 88 ALA A CA 1
ATOM 669 C C . ALA A 1 88 ? -6.981 -6.022 14.095 1.00 95.62 88 ALA A C 1
ATOM 671 O O . ALA A 1 88 ? -6.191 -5.678 14.979 1.00 95.62 88 ALA A O 1
ATOM 672 N N . ILE A 1 89 ? -8.211 -5.505 13.996 1.00 95.06 89 ILE A N 1
ATOM 673 C CA . ILE A 1 89 ? -8.774 -4.543 14.957 1.00 95.06 89 ILE A CA 1
ATOM 674 C C . ILE A 1 89 ? -8.964 -5.204 16.326 1.00 95.06 89 ILE A C 1
ATOM 676 O O . ILE A 1 89 ? -8.504 -4.658 17.327 1.00 95.06 89 ILE A O 1
ATOM 680 N N . GLU A 1 90 ? -9.599 -6.375 16.382 1.00 95.00 90 GLU A N 1
ATOM 681 C CA . GLU A 1 90 ? -9.856 -7.102 17.633 1.00 95.00 90 GLU A CA 1
ATOM 682 C C . GLU A 1 90 ? -8.558 -7.422 18.377 1.00 95.00 90 GLU A C 1
ATOM 684 O O . GLU A 1 90 ? -8.435 -7.136 19.570 1.00 95.00 90 GLU A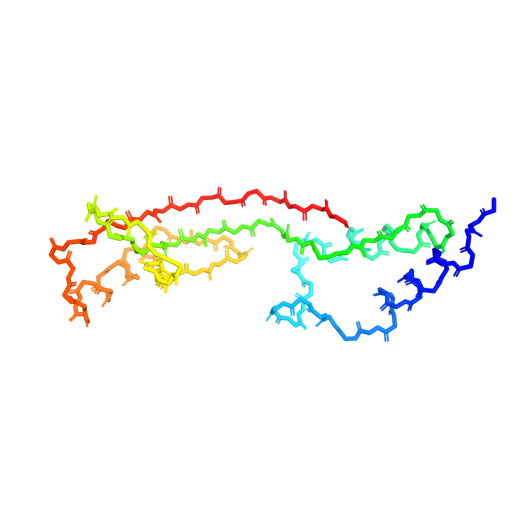 O 1
ATOM 689 N N . LYS A 1 91 ? -7.547 -7.925 17.657 1.00 94.00 91 LYS A N 1
ATOM 690 C CA . LYS A 1 91 ? -6.217 -8.178 18.218 1.00 94.00 91 LYS A CA 1
ATOM 691 C C . LYS A 1 91 ? -5.587 -6.907 18.786 1.00 94.00 91 LYS A C 1
ATOM 693 O O . LYS A 1 91 ? -5.041 -6.920 19.885 1.00 94.00 91 LYS A O 1
ATOM 698 N N . TYR A 1 92 ? -5.668 -5.801 18.048 1.00 92.00 92 TYR A N 1
ATOM 699 C CA . TYR A 1 92 ? -5.114 -4.527 18.493 1.00 92.00 92 TYR A CA 1
ATOM 700 C C . TYR A 1 92 ? -5.795 -4.004 19.768 1.00 92.00 92 TYR A C 1
ATOM 702 O O . TYR A 1 92 ? -5.102 -3.552 20.678 1.00 92.00 92 TYR A O 1
ATOM 710 N N . LEU A 1 93 ? -7.126 -4.105 19.856 1.00 91.25 93 LEU A N 1
ATOM 711 C CA . LEU A 1 93 ? -7.898 -3.690 21.033 1.00 91.25 93 LEU A CA 1
ATOM 712 C C . LEU A 1 93 ? -7.606 -4.554 22.271 1.00 91.25 93 LEU A C 1
ATOM 714 O O . LEU A 1 93 ? -7.702 -4.057 23.388 1.00 91.25 93 LEU A O 1
ATOM 718 N N . ALA A 1 94 ? -7.241 -5.827 22.092 1.00 91.62 94 ALA A N 1
ATOM 719 C CA . ALA A 1 94 ? -6.902 -6.724 23.198 1.00 91.62 94 ALA A CA 1
ATOM 720 C C . ALA A 1 94 ? -5.502 -6.469 23.795 1.00 91.62 94 ALA A C 1
ATOM 722 O O . ALA A 1 94 ? -5.271 -6.757 24.968 1.00 91.62 94 ALA A O 1
ATOM 723 N N . GLU A 1 95 ? -4.559 -5.955 22.998 1.00 85.19 95 GLU A N 1
ATOM 724 C CA . GLU A 1 95 ? -3.138 -5.842 23.370 1.00 85.19 95 GLU A CA 1
ATOM 725 C C . GLU A 1 95 ? -2.699 -4.421 23.778 1.00 85.19 95 GLU A C 1
ATOM 727 O O . GLU A 1 95 ? -1.613 -4.256 24.338 1.00 85.19 95 GLU A O 1
ATOM 732 N N . ALA A 1 96 ? -3.487 -3.383 23.479 1.00 77.12 96 ALA A N 1
ATOM 733 C CA . ALA A 1 96 ? -3.083 -1.985 23.649 1.00 77.12 96 ALA A CA 1
ATOM 734 C C . ALA A 1 96 ? -4.006 -1.197 24.592 1.00 77.12 96 ALA A C 1
ATOM 736 O O . ALA A 1 96 ? -5.214 -1.404 24.620 1.00 77.12 96 ALA A O 1
ATOM 737 N N . ASP A 1 97 ? -3.450 -0.215 25.311 1.00 76.56 97 ASP A N 1
ATOM 738 C CA . ASP A 1 97 ? -4.259 0.877 25.864 1.00 76.56 97 ASP A CA 1
ATOM 739 C C . ASP A 1 97 ? -4.662 1.807 24.709 1.00 76.56 97 ASP A C 1
ATOM 741 O O . ASP A 1 97 ? -3.868 2.607 24.197 1.00 76.56 97 ASP A O 1
ATOM 745 N N . THR A 1 98 ? -5.895 1.632 24.241 1.00 71.56 98 THR A N 1
ATOM 746 C CA . THR A 1 98 ? -6.441 2.321 23.067 1.00 71.56 98 THR A CA 1
ATOM 747 C C . THR A 1 98 ? -7.284 3.540 23.427 1.00 71.56 98 THR A C 1
ATOM 749 O O . THR A 1 98 ? -7.894 4.138 22.544 1.00 71.56 98 THR A O 1
ATOM 752 N N . SER A 1 99 ? -7.328 3.932 24.705 1.00 74.94 99 SER A N 1
ATOM 753 C CA . SER A 1 99 ? -8.234 4.967 25.226 1.00 74.94 99 SER A CA 1
ATOM 754 C C . SER A 1 99 ? -8.089 6.343 24.556 1.00 74.94 99 SER A C 1
ATOM 756 O O . SER A 1 99 ? -9.034 7.131 24.552 1.00 74.94 99 SER A O 1
ATOM 758 N N . LEU A 1 100 ? -6.931 6.625 23.949 1.00 74.94 100 LEU A N 1
ATOM 759 C CA . LEU A 1 100 ? -6.623 7.879 23.252 1.00 74.94 100 LEU A CA 1
ATOM 760 C C . LEU A 1 100 ? -6.124 7.668 21.814 1.00 74.94 100 LEU A C 1
ATOM 762 O O . LEU A 1 100 ? -5.398 8.519 21.291 1.00 74.94 100 LEU A O 1
ATOM 766 N N . GLN A 1 101 ? -6.468 6.541 21.183 1.00 83.62 101 GLN A N 1
ATOM 767 C CA . GLN A 1 101 ? -6.033 6.235 19.820 1.00 83.62 101 GLN A CA 1
ATOM 768 C C . GLN A 1 101 ? -7.203 6.135 18.836 1.00 83.62 101 GLN A C 1
ATOM 770 O O . GLN A 1 101 ? -8.265 5.594 19.130 1.00 83.62 101 GLN A O 1
ATOM 775 N N . THR A 1 102 ? -6.982 6.653 17.632 1.00 89.12 102 THR A N 1
ATOM 776 C CA . THR A 1 102 ? -7.862 6.539 16.474 1.00 89.12 102 THR A CA 1
ATOM 777 C C . THR A 1 102 ? -7.254 5.540 15.501 1.00 89.12 102 THR A C 1
ATOM 779 O O . THR A 1 102 ? -6.131 5.730 15.031 1.00 89.12 102 THR A O 1
ATOM 782 N N . LEU A 1 103 ? -8.020 4.508 15.150 1.00 92.56 103 LEU A N 1
ATOM 783 C CA . LEU A 1 103 ? -7.677 3.604 14.058 1.00 92.56 103 LEU A CA 1
ATOM 784 C C . LEU A 1 103 ? -8.162 4.180 12.729 1.00 92.56 103 LEU A C 1
ATOM 786 O O . LEU A 1 103 ? -9.341 4.483 12.563 1.00 92.56 103 LEU A O 1
ATOM 790 N N . THR A 1 104 ? -7.247 4.307 11.773 1.00 93.94 104 THR A N 1
ATOM 791 C CA . THR A 1 104 ? -7.544 4.774 10.418 1.00 93.94 104 THR A CA 1
ATOM 792 C C . THR A 1 104 ? -7.255 3.660 9.425 1.00 93.94 104 THR A C 1
ATOM 794 O 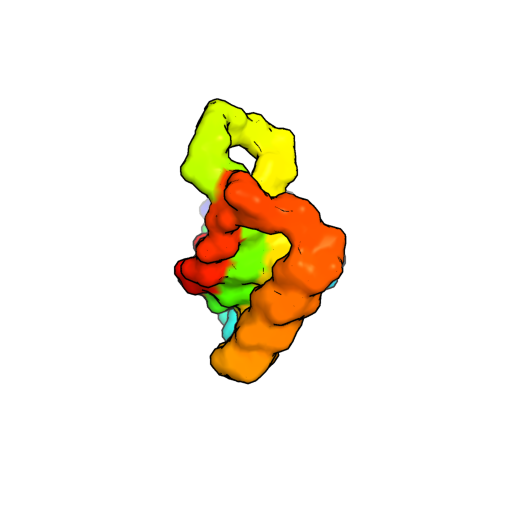O . THR A 1 104 ? -6.102 3.252 9.276 1.00 93.94 104 THR A O 1
ATOM 797 N N . LEU A 1 105 ? -8.292 3.205 8.722 1.00 96.06 105 LEU A N 1
ATOM 798 C CA . LEU A 1 105 ? -8.146 2.366 7.536 1.00 96.06 105 LEU A CA 1
ATOM 799 C C . LEU A 1 105 ? -7.815 3.261 6.336 1.00 96.06 105 LEU A C 1
ATOM 801 O O . LEU A 1 105 ? -8.525 4.230 6.065 1.00 96.06 105 LEU A O 1
ATOM 805 N N . ARG A 1 106 ? -6.726 2.957 5.630 1.00 95.19 106 ARG A N 1
ATOM 806 C CA . ARG A 1 106 ? -6.222 3.744 4.501 1.00 95.19 106 ARG A CA 1
ATOM 807 C C . ARG A 1 106 ? -6.062 2.867 3.270 1.00 95.19 106 ARG A C 1
ATOM 809 O O . ARG A 1 106 ? -5.607 1.729 3.364 1.00 95.19 106 ARG A O 1
ATOM 816 N N . PHE A 1 107 ? -6.374 3.458 2.123 1.00 95.12 107 PHE A N 1
ATOM 817 C CA . PHE A 1 107 ? -6.104 2.909 0.802 1.00 95.12 107 PHE A CA 1
ATOM 818 C C . PHE A 1 107 ? -5.120 3.846 0.121 1.00 95.12 107 PHE A C 1
ATOM 820 O O . PHE A 1 107 ? -5.444 4.994 -0.182 1.00 95.12 107 PHE A O 1
ATOM 827 N N . GLU A 1 108 ? -3.894 3.378 -0.053 1.00 94.31 108 GLU A N 1
ATOM 828 C CA . GLU A 1 108 ? -2.842 4.139 -0.707 1.00 94.31 108 GLU A CA 1
ATOM 829 C C . GLU A 1 108 ? -2.704 3.645 -2.148 1.00 94.31 108 GLU A C 1
ATOM 831 O O . GLU A 1 108 ? -2.648 2.431 -2.371 1.00 94.31 108 GLU A O 1
ATOM 836 N N . PRO A 1 109 ? -2.685 4.560 -3.131 1.00 95.56 109 PRO A N 1
ATOM 837 C CA . PRO A 1 109 ? -2.701 4.184 -4.534 1.00 95.56 109 PRO A CA 1
ATOM 838 C C . PRO A 1 109 ? -1.365 3.583 -4.969 1.00 95.56 109 PRO A C 1
ATOM 840 O O . PRO A 1 109 ? -0.344 3.705 -4.290 1.00 95.56 109 PRO A O 1
ATOM 843 N N . PHE A 1 110 ? -1.378 2.995 -6.161 1.00 95.19 110 PHE A N 1
ATOM 844 C CA . PHE A 1 110 ? -0.171 2.715 -6.926 1.00 95.19 110 PHE A CA 1
ATOM 845 C C . PHE A 1 110 ? 0.700 3.975 -7.060 1.00 95.19 110 PHE A C 1
ATOM 847 O O . PHE A 1 110 ? 0.202 5.059 -7.374 1.00 95.19 110 PHE A O 1
ATOM 854 N N . ILE A 1 111 ? 2.006 3.819 -6.837 1.00 94.69 111 ILE A N 1
ATOM 855 C CA . ILE A 1 111 ? 3.012 4.868 -7.012 1.00 94.69 111 ILE A CA 1
ATOM 856 C C . ILE A 1 111 ? 4.140 4.301 -7.871 1.00 94.69 111 ILE A C 1
ATOM 858 O O . ILE A 1 111 ? 4.787 3.327 -7.487 1.00 94.69 111 ILE A O 1
ATOM 862 N N . LEU A 1 112 ? 4.399 4.958 -9.001 1.00 93.31 112 LEU A N 1
ATOM 863 C CA . LEU A 1 112 ? 5.547 4.709 -9.867 1.00 93.31 112 LEU A CA 1
ATOM 864 C C . LEU A 1 112 ? 6.483 5.911 -9.799 1.00 93.31 112 LEU A C 1
ATOM 866 O O . LEU A 1 112 ? 6.034 7.050 -9.953 1.00 93.31 112 LEU A O 1
ATOM 870 N N . ALA A 1 113 ? 7.763 5.651 -9.569 1.00 90.00 113 ALA A N 1
ATOM 871 C CA . ALA A 1 113 ? 8.810 6.662 -9.474 1.00 90.00 113 ALA A CA 1
ATOM 872 C C . ALA A 1 113 ? 10.071 6.212 -10.207 1.00 90.00 113 ALA A C 1
ATOM 874 O O . ALA A 1 113 ? 10.141 5.027 -10.593 1.00 90.00 113 ALA A O 1
#